Protein AF-A0A9E3W4L7-F1 (afdb_monomer)

Foldseek 3Di:
DDDDDDDDDDDDDDDDDDDDDPDPPPPPPPPPPDPPQDPVNVVVLVVLVVLLLVQVLCCVPVNNVSDPNVSNVVSVQVNCCSVVVVDPVVVVVVCVVCNVVSNVVVVVVVVVPDDDDPPDDDPVPD

Radius of gyration: 29.08 Å; Cα contacts (8 Å, |Δi|>4): 45; chains: 1; bounding box: 78×48×66 Å

Solvent-accessible surface area (backbone atoms only — not comparable to full-atom values): 8125 Å² total; per-residue (Å²): 140,89,79,89,83,80,90,85,86,79,86,84,84,78,90,73,95,69,96,72,82,88,76,80,77,76,79,72,76,80,71,81,79,68,84,76,76,47,74,65,56,53,51,51,51,48,51,25,50,52,48,34,51,52,40,56,41,39,32,72,76,68,31,62,86,71,38,66,56,72,60,42,51,48,27,45,53,51,37,30,40,74,78,41,75,56,32,60,68,58,44,50,56,53,44,68,76,42,46,64,67,51,45,52,52,50,50,52,49,52,60,71,70,50,74,82,59,90,95,57,85,66,85,85,78,116

pLDDT: mean 80.82, std 21.6, range [33.06, 98.75]

Structure (mmCIF, N/CA/C/O backbone):
data_AF-A0A9E3W4L7-F1
#
_entry.id   AF-A0A9E3W4L7-F1
#
loop_
_atom_site.group_PDB
_atom_site.id
_atom_site.type_symbol
_atom_site.label_atom_id
_atom_site.label_alt_id
_atom_site.label_comp_id
_atom_site.label_asym_id
_atom_site.label_entity_id
_atom_site.label_seq_id
_atom_site.pdbx_PDB_ins_code
_atom_site.Cartn_x
_atom_site.Cartn_y
_atom_site.Cartn_z
_atom_site.occupancy
_atom_site.B_iso_or_equiv
_atom_site.auth_seq_id
_atom_site.auth_comp_id
_atom_site.auth_asym_id
_atom_site.auth_atom_id
_atom_site.pdbx_PDB_model_num
ATOM 1 N N . MET A 1 1 ? -17.649 33.257 10.164 1.00 33.06 1 MET A N 1
ATOM 2 C CA . MET A 1 1 ? -16.713 33.561 11.262 1.00 33.06 1 MET A CA 1
ATOM 3 C C . MET A 1 1 ? -17.568 33.590 12.517 1.00 33.06 1 MET A C 1
ATOM 5 O O . MET A 1 1 ? -18.166 34.609 12.815 1.00 33.06 1 MET A O 1
ATOM 9 N N . GLU A 1 2 ? -17.776 32.418 13.118 1.00 36.31 2 GLU A N 1
ATOM 10 C CA . GLU A 1 2 ? -18.582 32.239 14.330 1.00 36.31 2 GLU A CA 1
ATOM 11 C C . GLU A 1 2 ? -17.635 32.167 15.520 1.00 36.31 2 GLU A C 1
ATOM 13 O O . GLU A 1 2 ? -16.805 31.263 15.565 1.00 36.31 2 GLU A O 1
ATOM 18 N N . ILE A 1 3 ? -17.735 33.125 16.445 1.00 38.28 3 ILE A N 1
ATOM 19 C CA . ILE A 1 3 ? -17.110 33.060 17.767 1.00 38.28 3 ILE A CA 1
ATOM 20 C C . ILE A 1 3 ? -18.025 33.783 18.771 1.00 38.28 3 ILE A C 1
ATOM 22 O O . ILE A 1 3 ? -18.204 34.992 18.679 1.00 38.28 3 ILE A O 1
ATOM 26 N N . ALA A 1 4 ? -18.497 33.002 19.745 1.00 37.22 4 ALA A N 1
ATOM 27 C CA . ALA A 1 4 ? -18.802 33.358 21.136 1.00 37.22 4 ALA A CA 1
ATOM 28 C C . ALA A 1 4 ? -20.031 34.217 21.502 1.00 37.22 4 ALA A C 1
ATOM 30 O O . ALA A 1 4 ? -20.397 35.178 20.837 1.00 37.22 4 ALA A O 1
ATOM 31 N N . GLY A 1 5 ? -20.570 33.896 22.686 1.00 33.72 5 GLY A N 1
ATOM 32 C CA . GLY A 1 5 ? -21.318 34.826 23.538 1.00 33.72 5 GLY A CA 1
ATOM 33 C C . GLY A 1 5 ? -22.650 34.257 24.023 1.00 33.72 5 GLY A C 1
ATOM 34 O O . GLY A 1 5 ? -23.689 34.575 23.470 1.00 33.72 5 GLY A O 1
ATOM 35 N N . GLU A 1 6 ? -22.640 33.242 24.886 1.00 38.75 6 GLU A N 1
ATOM 36 C CA . GLU A 1 6 ? -22.839 33.383 26.342 1.00 38.75 6 GLU A CA 1
ATOM 37 C C . GLU A 1 6 ? -24.286 33.649 26.799 1.00 38.75 6 GLU A C 1
ATOM 39 O O . GLU A 1 6 ? -24.877 34.698 26.574 1.00 38.75 6 GLU A O 1
ATOM 44 N N . ALA A 1 7 ? -24.799 32.645 27.519 1.00 47.00 7 ALA A N 1
ATOM 45 C CA . ALA A 1 7 ? -25.526 32.732 28.781 1.00 47.00 7 ALA A CA 1
ATOM 46 C C . ALA A 1 7 ? -26.378 33.984 29.052 1.00 47.00 7 ALA A C 1
ATOM 48 O O . ALA A 1 7 ? -25.851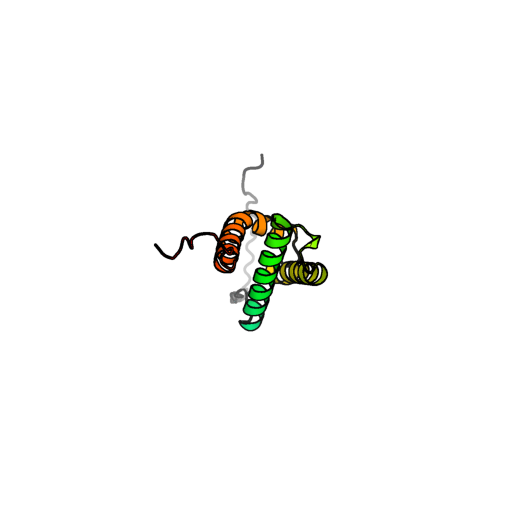 35.061 29.308 1.00 47.00 7 ALA A O 1
ATOM 49 N N . ARG A 1 8 ? -27.692 33.764 29.208 1.00 52.16 8 ARG A N 1
ATOM 50 C CA . ARG A 1 8 ? -28.509 34.236 30.348 1.00 52.16 8 ARG A CA 1
ATOM 51 C C . ARG A 1 8 ? -29.956 33.784 30.151 1.00 52.16 8 ARG A C 1
ATOM 53 O O . ARG A 1 8 ? -30.707 34.415 29.421 1.00 52.16 8 ARG A O 1
ATOM 60 N N . VAL A 1 9 ? -30.375 32.743 30.867 1.00 44.25 9 VAL A N 1
ATOM 61 C CA . VAL A 1 9 ? -31.778 32.653 31.291 1.00 44.25 9 VAL A CA 1
ATOM 62 C C . VAL A 1 9 ? -31.775 32.576 32.806 1.00 44.25 9 VAL A C 1
ATOM 64 O O . VAL A 1 9 ? -31.522 31.546 33.424 1.00 44.25 9 VAL A O 1
ATOM 67 N N . THR A 1 10 ? -31.940 33.755 33.387 1.00 45.16 10 THR A N 1
ATOM 68 C CA . THR A 1 10 ? -32.049 34.013 34.813 1.00 45.16 10 THR A CA 1
ATOM 69 C C . THR A 1 10 ? -33.418 33.599 35.342 1.00 45.16 10 THR A C 1
ATOM 71 O O . THR A 1 10 ? -34.436 34.019 34.808 1.00 45.16 10 THR A O 1
ATOM 74 N N . ALA A 1 11 ? -33.373 32.874 36.460 1.00 43.47 11 ALA A N 1
ATOM 75 C CA . ALA A 1 11 ? -34.254 32.971 37.625 1.00 43.47 11 ALA A CA 1
ATOM 76 C C . ALA A 1 11 ? -35.768 32.735 37.457 1.00 43.47 11 ALA A C 1
ATOM 78 O O . ALA A 1 11 ? -36.516 33.560 36.947 1.00 43.47 11 ALA A O 1
ATOM 79 N N . GLY A 1 12 ? -36.229 31.662 38.104 1.00 37.59 12 GLY A N 1
ATOM 80 C CA . GLY A 1 12 ? -37.629 31.464 38.467 1.00 37.59 12 GLY A CA 1
ATOM 81 C C . GLY A 1 12 ? -37.823 30.237 39.357 1.00 37.59 12 GLY A C 1
ATOM 82 O O . GLY A 1 12 ? -38.593 29.355 39.004 1.00 37.59 12 GLY A O 1
ATOM 83 N N . ILE A 1 13 ? -37.092 30.119 40.474 1.00 51.16 13 ILE A N 1
ATOM 84 C CA . ILE A 1 13 ? -37.258 28.981 41.398 1.00 51.16 13 ILE A CA 1
ATOM 85 C C . ILE A 1 13 ? -38.248 29.379 42.496 1.00 51.16 13 ILE A C 1
ATOM 87 O O . ILE A 1 13 ? -37.895 30.053 43.465 1.00 51.16 13 ILE A O 1
ATOM 91 N N . ALA A 1 14 ? -39.504 28.965 42.327 1.00 45.75 14 ALA A N 1
ATOM 92 C CA . ALA A 1 14 ? -40.511 28.988 43.378 1.00 45.75 14 ALA A CA 1
ATOM 93 C C . ALA A 1 14 ? -40.112 28.006 44.495 1.00 45.75 14 ALA A C 1
ATOM 95 O O . ALA A 1 14 ? -39.831 26.834 44.245 1.00 45.75 14 ALA A O 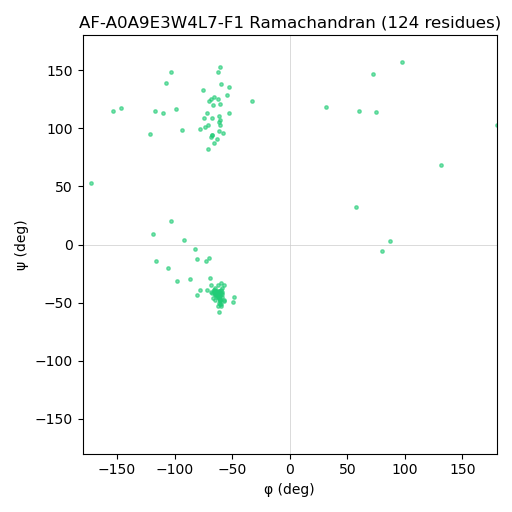1
ATOM 96 N N . ARG A 1 15 ? -40.071 28.495 45.739 1.00 52.41 15 ARG A N 1
ATOM 97 C CA . ARG A 1 15 ? -39.820 27.684 46.937 1.00 52.41 15 ARG A CA 1
ATOM 98 C C . ARG A 1 15 ? -41.037 26.804 47.225 1.00 52.41 15 ARG A C 1
ATOM 100 O O . ARG A 1 15 ? -42.015 27.284 47.787 1.00 52.41 15 ARG A O 1
ATOM 107 N N . LEU A 1 16 ? -40.948 25.519 46.894 1.00 48.38 16 LEU A N 1
ATOM 108 C CA . LEU A 1 16 ? -41.823 24.480 47.435 1.00 48.38 16 LEU A CA 1
ATOM 109 C C . LEU A 1 16 ? -40.994 23.586 48.358 1.00 48.38 16 LEU A C 1
ATOM 111 O O . LEU A 1 16 ? -40.064 22.908 47.931 1.00 48.38 16 LEU A O 1
ATOM 115 N N . ALA A 1 17 ? -41.320 23.644 49.649 1.00 52.19 17 ALA A N 1
ATOM 116 C CA . ALA A 1 17 ? -40.816 22.736 50.662 1.00 52.19 17 ALA A CA 1
ATOM 117 C C . ALA A 1 17 ? -41.389 21.337 50.391 1.00 52.19 17 ALA A C 1
ATOM 119 O O . ALA A 1 17 ? -42.580 21.099 50.573 1.00 52.19 17 ALA A O 1
ATOM 120 N N . GLY A 1 18 ? -40.540 20.425 49.932 1.00 41.47 18 GLY A N 1
ATOM 121 C CA . GLY A 1 18 ? -40.874 19.022 49.731 1.00 41.47 18 GLY A CA 1
ATOM 122 C C . GLY A 1 18 ? -39.601 18.203 49.851 1.00 41.47 18 GLY A C 1
ATOM 123 O O . GLY A 1 18 ? -38.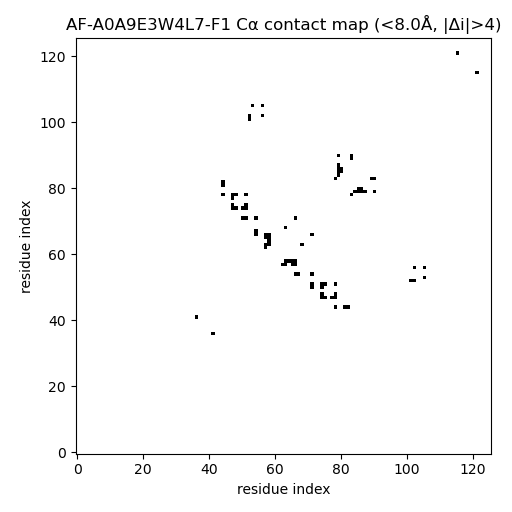671 18.385 49.071 1.00 41.47 18 GLY A O 1
ATOM 124 N N . ALA A 1 19 ? -39.533 17.351 50.870 1.00 54.50 19 ALA A N 1
ATOM 125 C CA . ALA A 1 19 ? -38.432 16.424 51.075 1.00 54.50 19 ALA A CA 1
ATOM 126 C C . ALA A 1 19 ? -38.345 15.464 49.878 1.00 54.50 19 ALA A C 1
ATOM 128 O O . ALA A 1 19 ? -39.221 14.620 49.700 1.00 54.50 19 ALA A O 1
ATOM 129 N N . VAL A 1 20 ? -37.300 15.596 49.058 1.00 53.09 20 VAL A N 1
ATOM 130 C CA . VAL A 1 20 ? -37.007 14.656 47.972 1.00 53.09 20 VAL A CA 1
ATOM 131 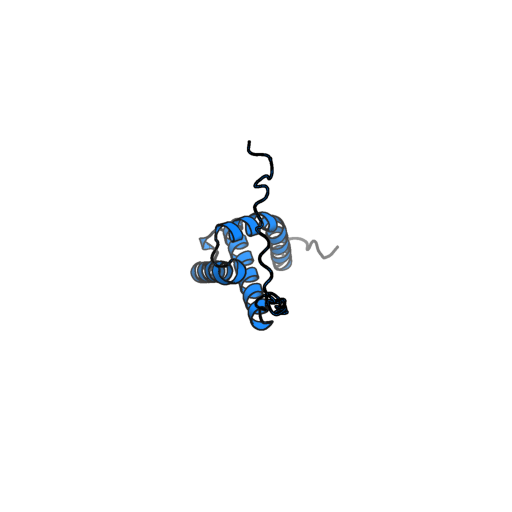C C . VAL A 1 20 ? -35.665 13.994 48.251 1.00 53.09 20 VAL A C 1
ATOM 133 O O . VAL A 1 20 ? -34.617 14.630 48.316 1.00 53.09 20 VAL A O 1
ATOM 136 N N . LEU A 1 21 ? -35.786 12.691 48.476 1.00 49.44 21 LEU A N 1
ATOM 137 C CA . LEU A 1 21 ? -34.776 11.657 48.636 1.00 49.44 21 LEU A CA 1
ATOM 138 C C . LEU A 1 21 ? -33.515 11.923 47.791 1.00 49.44 21 LEU A C 1
ATOM 140 O O . LEU A 1 21 ? -33.592 12.039 46.568 1.00 49.44 21 LEU A O 1
ATOM 144 N N . ALA A 1 22 ? -32.350 11.983 48.439 1.00 46.84 22 ALA A N 1
ATOM 145 C CA . ALA A 1 22 ? -31.059 12.039 47.763 1.00 46.84 22 ALA A CA 1
ATOM 146 C C . ALA A 1 22 ? -30.801 10.706 47.039 1.00 46.84 22 ALA A C 1
ATOM 148 O O . ALA A 1 22 ? -30.325 9.740 47.632 1.00 46.84 22 ALA A O 1
ATOM 149 N N . ILE A 1 23 ? -31.156 10.639 45.756 1.00 54.88 23 ILE A N 1
ATOM 150 C CA . ILE A 1 23 ? -30.769 9.537 44.877 1.00 54.88 23 ILE A CA 1
ATOM 151 C C . ILE A 1 23 ? -29.319 9.794 44.473 1.00 54.88 23 ILE A C 1
ATOM 153 O O . ILE A 1 23 ? -29.031 10.612 43.600 1.00 54.88 23 ILE A O 1
ATOM 157 N N . SER A 1 24 ? -28.397 9.108 45.142 1.00 48.94 24 SER A N 1
ATOM 158 C CA . SER A 1 24 ? -26.997 9.010 44.739 1.00 48.94 24 SER A CA 1
ATOM 159 C C . SER A 1 24 ? -26.927 8.253 43.413 1.00 48.94 24 SER A C 1
ATOM 161 O O . SER A 1 24 ? -26.808 7.029 43.392 1.00 48.94 24 SER A O 1
ATOM 163 N N . ILE A 1 25 ? -27.046 8.966 42.293 1.00 57.56 25 ILE A N 1
ATOM 164 C CA . ILE A 1 25 ? -26.745 8.413 40.973 1.00 57.56 25 ILE A CA 1
ATOM 165 C C . ILE A 1 25 ? -25.234 8.186 40.968 1.00 57.56 25 ILE A C 1
ATOM 167 O O . ILE A 1 25 ? -24.450 9.106 40.742 1.00 57.56 25 ILE A O 1
ATOM 171 N N . GLY A 1 26 ? -24.819 6.966 41.305 1.00 53.06 26 GLY A N 1
ATOM 172 C CA . GLY A 1 26 ? -23.460 6.521 41.065 1.00 53.06 26 GLY A CA 1
ATOM 173 C C . GLY A 1 26 ? -23.226 6.592 39.566 1.00 53.06 26 GLY A C 1
ATOM 174 O O . GLY A 1 26 ? -23.723 5.750 38.822 1.00 53.06 26 GLY A O 1
ATOM 175 N N . THR A 1 27 ? -22.514 7.622 39.116 1.00 59.28 27 THR A N 1
ATOM 176 C CA . THR A 1 27 ? -21.975 7.682 37.762 1.00 59.28 27 THR A CA 1
ATOM 177 C C . THR A 1 27 ? -20.986 6.532 37.643 1.00 59.28 27 THR A C 1
ATOM 179 O O . THR A 1 27 ? -19.815 6.661 37.995 1.00 59.28 27 THR A O 1
ATOM 182 N N . ALA A 1 28 ? -21.468 5.370 37.207 1.00 59.38 28 ALA A N 1
ATOM 183 C CA . ALA A 1 28 ? -20.600 4.325 36.716 1.00 59.38 28 ALA A CA 1
ATOM 184 C C . ALA A 1 28 ? -19.868 4.932 35.519 1.00 59.38 28 ALA A C 1
ATOM 186 O O . ALA A 1 28 ? -20.474 5.198 34.480 1.00 59.38 28 ALA A O 1
ATOM 187 N N . CYS A 1 29 ? -18.580 5.227 35.691 1.00 54.16 29 CYS A N 1
ATOM 188 C CA . CYS A 1 29 ? -17.690 5.492 34.576 1.00 54.16 29 CYS A CA 1
ATOM 189 C C . CYS A 1 29 ? -17.734 4.251 33.681 1.00 54.16 29 CYS A C 1
ATOM 191 O O . CYS A 1 29 ? -17.056 3.260 33.948 1.00 54.16 29 CYS A O 1
ATOM 193 N N . ALA A 1 30 ? -18.578 4.284 32.649 1.00 62.53 30 ALA A N 1
ATOM 194 C CA . ALA A 1 30 ? -18.487 3.364 31.5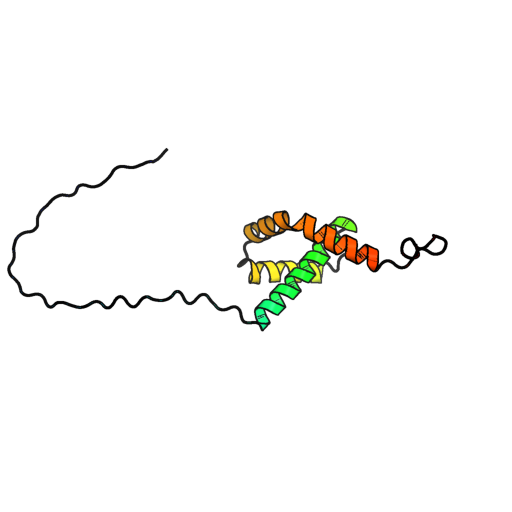35 1.00 62.53 30 ALA A CA 1
ATOM 195 C C . ALA A 1 30 ? -17.115 3.621 30.913 1.00 62.53 30 ALA A C 1
ATOM 197 O O . ALA A 1 30 ? -16.904 4.616 30.218 1.00 62.53 30 ALA A O 1
ATOM 198 N N . THR A 1 31 ? -16.149 2.784 31.277 1.00 65.25 31 THR A N 1
ATOM 199 C CA . THR A 1 31 ? -14.822 2.833 30.680 1.00 65.25 31 THR A CA 1
ATOM 200 C C . THR A 1 31 ? -15.041 2.413 29.232 1.00 65.25 31 THR A C 1
ATOM 202 O O . THR A 1 31 ? -15.612 1.344 29.022 1.00 65.25 31 THR A O 1
ATOM 205 N N . PRO A 1 32 ? -14.718 3.249 28.232 1.00 62.69 32 PRO A N 1
ATOM 206 C CA . PRO A 1 32 ? -14.889 2.852 26.847 1.00 62.69 32 PRO A CA 1
ATOM 207 C C . PRO A 1 32 ? -13.991 1.641 26.607 1.00 62.69 32 PRO A C 1
ATOM 209 O O . PRO A 1 32 ? -12.768 1.768 26.555 1.00 62.69 32 PRO A O 1
ATOM 212 N N . GLU A 1 33 ? -14.605 0.466 26.511 1.00 56.28 33 GLU A N 1
ATOM 213 C CA . GLU A 1 33 ? -13.934 -0.770 26.145 1.00 56.28 33 GLU A CA 1
ATOM 214 C C . GLU A 1 33 ? -13.539 -0.616 24.678 1.00 56.28 33 GLU A C 1
ATOM 216 O O . GLU A 1 33 ? -14.339 -0.784 23.756 1.00 56.28 33 GLU A O 1
ATOM 221 N N . ARG A 1 34 ? -12.316 -0.125 24.454 1.00 60.09 34 ARG A N 1
ATOM 222 C CA . ARG A 1 34 ? -11.733 -0.090 23.119 1.00 60.09 34 ARG A CA 1
ATOM 223 C C . ARG A 1 34 ? -11.633 -1.553 22.688 1.00 60.09 34 ARG A C 1
ATOM 225 O O . ARG A 1 34 ? -11.021 -2.313 23.432 1.00 60.09 34 ARG A O 1
ATOM 232 N N . PRO A 1 35 ? -12.189 -1.945 21.529 1.00 64.62 35 PRO A N 1
ATOM 233 C CA . PRO A 1 35 ? -12.042 -3.307 21.040 1.00 64.62 35 PRO A CA 1
ATOM 234 C C . PRO A 1 35 ? -10.552 -3.652 21.018 1.00 64.62 35 PRO A C 1
ATOM 236 O O . PRO A 1 35 ? -9.779 -3.010 20.299 1.00 64.62 35 PRO A O 1
ATOM 239 N N . GLU A 1 36 ? -10.132 -4.590 21.865 1.00 73.44 36 GLU A N 1
ATOM 240 C CA . GLU A 1 36 ? -8.761 -5.076 21.846 1.00 73.44 36 GLU A CA 1
ATOM 241 C C . GLU A 1 36 ? -8.619 -5.975 20.625 1.00 73.44 36 GLU A C 1
ATOM 243 O O . GLU A 1 36 ? -9.187 -7.064 20.550 1.00 73.44 36 GLU A O 1
ATOM 248 N N . VAL A 1 37 ? -7.883 -5.480 19.631 1.00 81.12 37 VAL A N 1
ATOM 249 C CA . VAL A 1 37 ? -7.476 -6.288 18.487 1.00 81.12 37 VAL A CA 1
ATOM 250 C C . VAL A 1 37 ? -6.640 -7.445 19.019 1.00 81.12 37 VAL A C 1
ATOM 252 O O . VAL A 1 37 ? -5.607 -7.229 19.657 1.00 81.12 37 VAL A O 1
ATOM 255 N N . SER A 1 38 ? -7.083 -8.674 18.762 1.00 92.12 38 SER A N 1
ATOM 256 C CA . SER A 1 38 ? -6.336 -9.855 19.196 1.00 92.12 38 SER A CA 1
ATOM 257 C C . SER A 1 38 ? -4.943 -9.883 18.555 1.00 92.12 38 SER A C 1
ATOM 259 O O . SER A 1 38 ? -4.739 -9.386 17.445 1.00 92.12 38 SER A O 1
ATOM 261 N N . ALA A 1 39 ? -3.968 -10.513 19.216 1.00 92.94 39 ALA A N 1
ATOM 262 C CA . ALA A 1 39 ? -2.622 -10.655 18.654 1.00 92.94 39 ALA A CA 1
ATOM 263 C C . ALA A 1 39 ? -2.626 -11.357 17.280 1.00 92.94 39 ALA A C 1
ATOM 265 O O . ALA A 1 39 ? -1.842 -11.001 16.400 1.00 92.94 39 ALA A O 1
ATOM 266 N N . ALA A 1 40 ? -3.537 -12.317 17.082 1.00 93.50 40 ALA A N 1
ATOM 267 C CA . ALA A 1 40 ? -3.728 -12.997 15.805 1.00 93.50 40 ALA A CA 1
ATOM 268 C C . ALA A 1 40 ? -4.222 -12.031 14.717 1.00 93.50 40 ALA A C 1
ATOM 270 O O . ALA A 1 40 ? -3.635 -11.955 13.641 1.00 93.50 40 ALA A O 1
ATOM 271 N N . GLU A 1 41 ? -5.238 -11.224 15.019 1.00 94.50 41 GLU A N 1
ATOM 272 C CA . GLU A 1 41 ? -5.748 -10.218 14.088 1.00 94.50 41 GLU A CA 1
ATOM 273 C C . GLU A 1 41 ? -4.695 -9.155 13.745 1.00 94.50 41 GLU A C 1
ATOM 275 O O . GLU A 1 41 ? -4.549 -8.781 12.581 1.00 94.50 41 GLU A O 1
ATOM 280 N N . ALA A 1 42 ? -3.914 -8.701 14.728 1.00 95.31 42 ALA A N 1
ATOM 281 C CA . ALA A 1 42 ? -2.825 -7.760 14.488 1.00 95.31 42 ALA A CA 1
ATOM 282 C C . ALA A 1 42 ? -1.760 -8.346 13.543 1.00 95.31 42 ALA A C 1
ATOM 284 O O . ALA A 1 42 ? -1.282 -7.649 12.645 1.00 95.31 42 ALA A O 1
ATOM 285 N N . ALA A 1 43 ? -1.415 -9.628 13.710 1.00 97.19 43 ALA A N 1
ATOM 286 C CA . ALA A 1 43 ? -0.478 -10.326 12.833 1.00 97.19 43 ALA A CA 1
ATOM 287 C C . ALA A 1 43 ? -1.018 -10.460 11.400 1.00 97.19 43 ALA A C 1
ATOM 289 O O . ALA A 1 43 ? -0.285 -10.236 10.436 1.00 97.19 43 ALA A O 1
ATOM 290 N N . GLU A 1 44 ? -2.307 -10.757 11.244 1.00 97.44 44 GLU A N 1
ATOM 291 C CA . GLU A 1 44 ? -2.952 -10.816 9.931 1.00 97.44 44 GLU A CA 1
ATOM 292 C C . GLU A 1 44 ? -2.984 -9.444 9.243 1.00 97.44 44 GLU A C 1
ATOM 294 O O . GLU A 1 44 ? -2.670 -9.341 8.056 1.00 97.44 44 GLU A O 1
ATOM 299 N N . ILE A 1 45 ? -3.295 -8.370 9.977 1.00 98.06 45 ILE A N 1
ATOM 300 C CA . ILE A 1 45 ? -3.243 -6.999 9.445 1.00 98.06 45 ILE A CA 1
ATOM 301 C C . ILE A 1 45 ? -1.815 -6.639 9.016 1.00 98.06 45 ILE A C 1
ATOM 303 O O . ILE A 1 45 ? -1.633 -6.030 7.961 1.00 98.06 45 ILE A O 1
ATOM 307 N N . ALA A 1 46 ? -0.799 -7.037 9.786 1.00 98.19 46 ALA A N 1
ATOM 308 C CA . ALA A 1 46 ? 0.599 -6.810 9.426 1.00 98.19 46 ALA A CA 1
ATOM 309 C C . ALA A 1 46 ? 0.995 -7.555 8.138 1.00 98.19 46 ALA A C 1
ATOM 311 O O . ALA A 1 46 ? 1.675 -6.985 7.284 1.00 98.19 46 ALA A O 1
ATOM 312 N N . ALA A 1 47 ? 0.524 -8.792 7.953 1.00 98.38 47 ALA A N 1
ATOM 313 C CA . ALA A 1 47 ? 0.743 -9.548 6.721 1.00 98.38 47 ALA A CA 1
ATOM 314 C C . ALA A 1 47 ? 0.056 -8.891 5.508 1.00 98.38 47 ALA A C 1
ATOM 316 O O . ALA A 1 47 ? 0.658 -8.772 4.438 1.00 98.38 47 ALA A O 1
ATOM 317 N N . LEU A 1 48 ? -1.177 -8.399 5.679 1.00 98.69 48 LEU A N 1
ATOM 318 C CA . LEU A 1 48 ? -1.897 -7.641 4.649 1.00 98.69 48 LEU A CA 1
ATOM 319 C C . LEU A 1 48 ? -1.174 -6.335 4.286 1.00 98.69 48 LEU A C 1
ATOM 321 O O . LEU A 1 48 ? -1.086 -5.986 3.109 1.00 98.69 48 LEU A O 1
ATOM 325 N N . GLU A 1 49 ? -0.628 -5.627 5.276 1.00 98.62 49 GLU A N 1
ATOM 326 C CA . GLU A 1 49 ? 0.173 -4.419 5.063 1.00 98.62 49 GLU A CA 1
ATOM 327 C C . GLU A 1 49 ? 1.459 -4.722 4.289 1.00 98.62 49 GLU A C 1
ATOM 329 O O . GLU A 1 49 ? 1.788 -4.006 3.344 1.00 98.62 49 GLU A O 1
ATOM 334 N N . GLN A 1 50 ? 2.157 -5.806 4.629 1.00 98.38 50 GLN A N 1
ATOM 335 C CA . GLN A 1 50 ? 3.351 -6.229 3.903 1.00 98.38 50 GLN A CA 1
ATOM 336 C C . GLN A 1 50 ? 3.036 -6.559 2.436 1.00 98.38 50 GLN A C 1
ATOM 338 O O . GLN A 1 50 ? 3.739 -6.093 1.536 1.00 98.38 50 GLN A O 1
ATOM 343 N N . ALA A 1 51 ? 1.961 -7.314 2.187 1.00 98.31 51 ALA A N 1
ATOM 344 C CA . ALA A 1 51 ? 1.517 -7.648 0.837 1.00 98.31 51 ALA A CA 1
ATOM 345 C C . ALA A 1 51 ? 1.121 -6.397 0.037 1.00 98.31 51 ALA A C 1
ATOM 347 O O . ALA A 1 51 ? 1.510 -6.257 -1.122 1.00 98.31 51 ALA A O 1
ATOM 348 N N . PHE A 1 52 ? 0.405 -5.458 0.663 1.00 98.62 52 PHE A N 1
ATOM 349 C CA . PHE A 1 52 ? 0.066 -4.174 0.056 1.00 98.62 52 PHE A CA 1
ATOM 350 C C . PHE A 1 52 ? 1.318 -3.406 -0.385 1.00 98.62 52 PHE A C 1
ATOM 352 O O . PHE A 1 52 ? 1.376 -2.951 -1.527 1.00 98.62 52 PHE A O 1
ATOM 359 N N . TRP A 1 53 ? 2.333 -3.299 0.479 1.00 98.75 53 TRP A N 1
ATOM 360 C CA . TRP A 1 53 ? 3.551 -2.558 0.147 1.00 98.75 53 TRP A CA 1
ATOM 361 C C . TRP A 1 53 ? 4.349 -3.201 -0.982 1.00 98.75 53 TRP A C 1
ATOM 363 O O . TRP A 1 53 ? 4.835 -2.487 -1.858 1.00 98.75 53 TRP A O 1
ATOM 373 N N . TYR A 1 54 ? 4.437 -4.533 -1.011 1.00 97.81 54 TYR A N 1
ATOM 374 C CA . TYR A 1 54 ? 5.053 -5.241 -2.132 1.00 97.81 54 TYR A CA 1
ATOM 375 C C . TYR A 1 54 ? 4.313 -4.964 -3.448 1.00 97.81 54 TYR A C 1
ATOM 377 O O . TYR A 1 54 ? 4.938 -4.610 -4.447 1.00 97.81 54 TYR A O 1
ATOM 385 N N . CYS A 1 55 ? 2.982 -5.062 -3.438 1.00 98.19 55 CYS A N 1
ATOM 386 C CA . CYS A 1 55 ? 2.152 -4.800 -4.610 1.00 98.19 55 CYS A CA 1
ATOM 387 C C . CYS A 1 55 ? 2.266 -3.353 -5.108 1.00 98.19 55 CYS A C 1
ATOM 389 O O . CYS A 1 55 ? 2.419 -3.138 -6.308 1.00 98.19 55 CYS A O 1
ATOM 391 N N . ASP A 1 56 ? 2.218 -2.362 -4.212 1.00 98.44 56 ASP A N 1
ATOM 392 C CA . ASP A 1 56 ? 2.364 -0.945 -4.572 1.00 98.44 56 ASP A CA 1
ATOM 393 C C . ASP A 1 56 ? 3.760 -0.639 -5.128 1.00 98.44 56 ASP A C 1
ATOM 395 O O . ASP A 1 56 ? 3.887 0.093 -6.114 1.00 98.44 56 ASP A O 1
ATOM 399 N N . TYR A 1 57 ? 4.804 -1.224 -4.532 1.00 98.31 57 TYR A N 1
ATOM 400 C CA . TYR A 1 57 ? 6.172 -1.099 -5.023 1.00 98.31 57 TYR A CA 1
ATOM 401 C C . TYR A 1 57 ? 6.308 -1.679 -6.429 1.00 98.31 57 TYR A C 1
ATOM 403 O O . TYR A 1 57 ? 6.625 -0.930 -7.348 1.00 98.31 57 TYR A O 1
ATOM 411 N N . ALA A 1 58 ? 5.979 -2.960 -6.619 1.00 97.25 58 ALA A N 1
ATOM 412 C CA . ALA A 1 58 ? 6.099 -3.634 -7.910 1.00 97.25 58 ALA A CA 1
ATOM 413 C C . ALA A 1 58 ? 5.247 -2.956 -8.998 1.00 97.25 58 ALA A C 1
ATOM 415 O O . ALA A 1 58 ? 5.729 -2.710 -10.101 1.00 97.25 58 ALA A O 1
ATOM 416 N N . ALA A 1 59 ? 4.012 -2.546 -8.685 1.00 97.62 59 ALA A N 1
ATOM 417 C CA . ALA A 1 59 ? 3.179 -1.811 -9.636 1.00 97.62 59 ALA A CA 1
ATOM 418 C C . ALA A 1 59 ? 3.793 -0.456 -10.037 1.00 97.62 59 ALA A C 1
ATOM 420 O O . ALA A 1 59 ? 3.644 -0.037 -11.185 1.00 97.62 59 ALA A O 1
ATOM 421 N N . THR A 1 60 ? 4.478 0.223 -9.110 1.00 97.56 60 THR A N 1
ATOM 422 C CA . THR A 1 60 ? 5.116 1.526 -9.352 1.00 97.56 60 THR A CA 1
ATOM 423 C C . THR A 1 60 ? 6.441 1.394 -10.113 1.00 97.56 60 THR A C 1
ATOM 425 O O . THR A 1 60 ? 6.735 2.242 -10.952 1.00 97.56 60 THR A O 1
ATOM 428 N N . THR A 1 61 ? 7.255 0.377 -9.823 1.00 96.75 61 THR A N 1
ATOM 429 C CA . THR A 1 61 ? 8.630 0.256 -10.344 1.00 96.75 61 THR A CA 1
ATOM 430 C C . THR A 1 61 ? 8.749 -0.661 -11.556 1.00 96.75 61 THR A C 1
ATOM 432 O O . THR A 1 61 ? 9.597 -0.428 -12.415 1.00 96.75 61 THR A O 1
ATOM 435 N N . GLU A 1 62 ? 7.905 -1.686 -11.637 1.00 95.00 62 GLU A N 1
ATOM 436 C CA . GLU A 1 62 ? 7.940 -2.732 -12.667 1.00 95.00 62 GLU A CA 1
ATOM 437 C C . GLU A 1 62 ? 6.673 -2.719 -13.543 1.00 95.00 62 GLU A C 1
ATOM 439 O O . GLU A 1 62 ? 6.657 -3.283 -14.637 1.00 95.00 62 GLU A O 1
ATOM 444 N N . GLY A 1 63 ? 5.629 -2.012 -13.100 1.00 95.25 63 GLY A N 1
ATOM 445 C CA . GLY A 1 63 ? 4.354 -1.862 -13.793 1.00 95.25 63 GLY A CA 1
ATOM 446 C C . GLY A 1 63 ? 3.283 -2.827 -13.284 1.00 95.25 63 GLY A C 1
ATOM 447 O O . GLY A 1 63 ? 3.561 -3.886 -12.730 1.00 95.25 63 GLY A O 1
ATOM 448 N N . VAL A 1 64 ? 2.010 -2.476 -13.488 1.00 91.00 64 VAL A N 1
ATOM 449 C CA . VAL A 1 64 ? 0.872 -3.236 -12.928 1.00 91.00 64 VAL A CA 1
ATOM 450 C C . VAL A 1 64 ? 0.827 -4.700 -13.387 1.00 91.00 64 VAL A C 1
ATOM 452 O O . VAL A 1 64 ? 0.452 -5.577 -12.610 1.00 91.00 64 VAL A O 1
ATOM 455 N N . LEU A 1 65 ? 1.266 -4.980 -14.619 1.00 92.81 65 LEU A N 1
ATOM 456 C CA . LEU A 1 65 ? 1.296 -6.333 -15.187 1.00 92.81 65 LEU A CA 1
ATOM 457 C C . LEU A 1 65 ? 2.390 -7.226 -14.577 1.00 92.81 65 LEU A C 1
ATOM 459 O O . LEU A 1 65 ? 2.341 -8.437 -14.758 1.00 92.81 65 LEU A O 1
ATOM 463 N N . ALA A 1 66 ? 3.348 -6.651 -13.844 1.00 89.69 66 ALA A N 1
ATOM 464 C CA . ALA A 1 66 ? 4.365 -7.395 -13.101 1.00 89.69 66 ALA A CA 1
ATOM 465 C C . ALA A 1 66 ? 3.857 -7.898 -11.735 1.00 89.69 66 ALA A C 1
ATOM 467 O O . ALA A 1 66 ? 4.572 -8.600 -11.025 1.00 89.69 66 ALA A O 1
ATOM 468 N N . THR A 1 67 ? 2.623 -7.552 -11.349 1.00 93.00 67 THR A N 1
ATOM 469 C CA . THR A 1 67 ? 2.045 -7.930 -10.053 1.00 93.00 67 THR A CA 1
ATOM 470 C C . THR A 1 67 ? 1.049 -9.087 -10.182 1.00 93.00 67 THR A C 1
ATOM 472 O O . THR A 1 67 ? 0.337 -9.179 -11.186 1.00 93.00 67 THR A O 1
ATOM 475 N N . PRO A 1 68 ? 0.908 -9.956 -9.161 1.00 94.00 68 PRO A N 1
ATOM 476 C CA . PRO A 1 68 ? -0.193 -10.912 -9.098 1.00 94.00 68 PRO A CA 1
ATOM 477 C C . PRO A 1 68 ? -1.505 -10.164 -8.803 1.00 94.00 68 PRO A C 1
ATOM 479 O O . PRO A 1 68 ? -1.951 -10.092 -7.657 1.00 94.00 68 PRO A O 1
ATOM 482 N N . MET A 1 69 ? -2.121 -9.590 -9.843 1.00 94.56 69 MET A N 1
ATOM 483 C CA . MET A 1 69 ? -3.214 -8.611 -9.733 1.00 94.56 69 MET A CA 1
ATOM 484 C C . MET A 1 69 ? -4.336 -9.043 -8.777 1.00 94.56 69 MET A C 1
ATOM 486 O O . MET A 1 69 ? -4.753 -8.253 -7.934 1.00 94.56 69 MET A O 1
ATOM 490 N N . ALA A 1 70 ? -4.794 -10.298 -8.854 1.00 96.38 70 ALA A N 1
ATOM 491 C CA . ALA A 1 70 ? -5.858 -10.813 -7.987 1.00 96.38 70 ALA A CA 1
ATOM 492 C C . ALA A 1 70 ? -5.459 -10.828 -6.499 1.00 96.38 70 ALA A C 1
ATOM 494 O O . ALA A 1 70 ? -6.243 -10.423 -5.640 1.00 96.38 70 ALA A O 1
ATOM 495 N N . ALA A 1 71 ? -4.225 -11.235 -6.192 1.00 96.31 71 ALA A N 1
ATOM 496 C CA . ALA A 1 71 ? -3.711 -11.239 -4.825 1.00 96.31 71 ALA A CA 1
ATOM 497 C C . ALA A 1 71 ? -3.514 -9.808 -4.298 1.00 96.31 71 ALA A C 1
ATOM 499 O O . ALA A 1 71 ? -3.893 -9.509 -3.167 1.00 96.31 71 ALA A O 1
ATOM 500 N N . CYS A 1 72 ? -3.001 -8.901 -5.133 1.00 97.88 72 CYS A N 1
ATOM 501 C CA . CYS A 1 72 ? -2.832 -7.491 -4.779 1.00 97.88 72 CYS A CA 1
ATOM 502 C C . CYS A 1 72 ? -4.168 -6.776 -4.541 1.00 97.88 72 CYS A C 1
ATOM 504 O O . CYS A 1 72 ? -4.303 -6.002 -3.589 1.00 97.88 72 CYS A O 1
ATOM 506 N N . GLN A 1 73 ? -5.176 -7.074 -5.362 1.00 97.75 73 GLN A N 1
ATOM 507 C CA . GLN A 1 73 ? -6.543 -6.595 -5.179 1.00 97.75 73 GLN A CA 1
ATOM 508 C C . GLN A 1 73 ? -7.122 -7.089 -3.846 1.00 97.75 73 GLN A C 1
ATOM 510 O O . GLN A 1 73 ? -7.667 -6.289 -3.085 1.00 97.75 73 GLN A O 1
ATOM 515 N N . HIS A 1 74 ? -6.976 -8.385 -3.549 1.00 98.25 74 HIS A N 1
ATOM 516 C CA . HIS A 1 74 ? -7.433 -8.984 -2.296 1.00 98.25 74 HIS A CA 1
ATOM 517 C C . HIS A 1 74 ? -6.758 -8.332 -1.083 1.00 98.25 74 HIS A C 1
ATOM 519 O O . HIS A 1 74 ? -7.447 -7.820 -0.205 1.00 98.25 74 HIS A O 1
ATOM 525 N N . ALA A 1 75 ? -5.423 -8.258 -1.066 1.00 98.31 75 ALA A N 1
ATOM 526 C CA . ALA A 1 75 ? -4.673 -7.656 0.035 1.00 98.31 75 ALA A CA 1
ATOM 527 C C . ALA A 1 75 ? -5.059 -6.187 0.267 1.00 98.31 75 ALA A C 1
ATOM 529 O O . ALA A 1 75 ? -5.272 -5.772 1.403 1.00 98.31 75 ALA A O 1
ATOM 530 N N . THR A 1 76 ? -5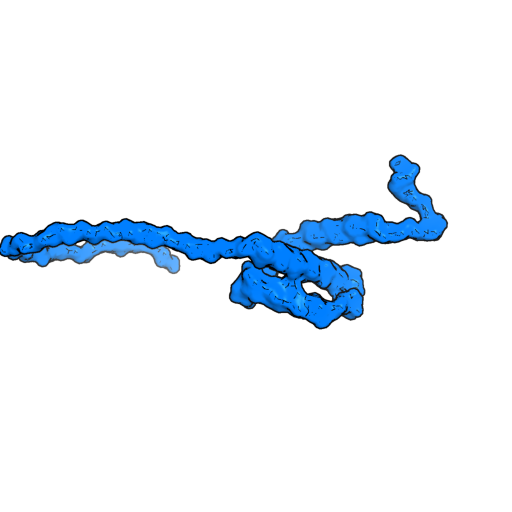.221 -5.411 -0.809 1.00 98.44 76 THR A N 1
ATOM 531 C CA . THR A 1 76 ? -5.648 -4.005 -0.729 1.00 98.44 76 THR A CA 1
ATOM 532 C C . THR A 1 76 ? -7.051 -3.879 -0.136 1.00 98.44 76 THR A C 1
ATOM 534 O O . THR A 1 76 ? -7.283 -3.033 0.729 1.00 98.44 76 THR A O 1
ATOM 537 N N . ASN A 1 77 ? -7.994 -4.711 -0.584 1.00 98.62 77 ASN A N 1
ATOM 538 C CA . ASN A 1 77 ? -9.374 -4.680 -0.108 1.00 98.62 77 ASN A CA 1
ATOM 539 C C . ASN A 1 77 ? -9.482 -5.088 1.367 1.00 98.62 77 ASN A C 1
ATOM 541 O O . ASN A 1 77 ? -10.123 -4.373 2.138 1.00 98.62 77 ASN A O 1
ATOM 545 N N . GLU A 1 78 ? -8.815 -6.170 1.764 1.00 98.56 78 GLU A N 1
ATOM 546 C CA . GLU A 1 78 ? -8.817 -6.656 3.146 1.00 98.56 78 GLU A CA 1
ATOM 547 C C . GLU A 1 78 ? -8.096 -5.692 4.093 1.00 98.56 78 GLU A C 1
ATOM 549 O O . GLU A 1 78 ? -8.610 -5.368 5.165 1.00 98.56 78 GLU A O 1
ATOM 554 N N . LEU A 1 79 ? -6.952 -5.133 3.681 1.00 98.69 79 LEU A N 1
ATOM 555 C CA . LEU A 1 79 ? -6.252 -4.122 4.473 1.00 98.69 79 LEU A CA 1
ATOM 556 C C . LEU A 1 79 ? -7.126 -2.881 4.682 1.00 98.69 79 LEU A C 1
ATOM 558 O O . LEU A 1 79 ? -7.229 -2.371 5.799 1.00 98.69 79 LEU A O 1
ATOM 562 N N . LYS A 1 80 ? -7.793 -2.410 3.619 1.00 98.69 80 LYS A N 1
ATOM 563 C CA . LYS A 1 80 ? -8.745 -1.295 3.692 1.00 98.69 80 LYS A CA 1
ATOM 564 C C . LYS A 1 80 ? -9.861 -1.586 4.692 1.00 98.69 80 LYS A C 1
ATOM 566 O O . LYS A 1 80 ? -10.170 -0.728 5.517 1.00 98.69 80 LYS A O 1
ATOM 571 N N . ALA A 1 81 ? -10.468 -2.769 4.616 1.00 98.56 81 ALA A N 1
ATOM 572 C CA . ALA A 1 81 ? -11.562 -3.161 5.495 1.00 98.56 81 ALA A CA 1
ATOM 573 C C . ALA A 1 81 ? -11.113 -3.208 6.962 1.00 98.56 81 ALA A C 1
ATOM 575 O O . ALA A 1 81 ? -11.699 -2.525 7.800 1.00 98.56 81 ALA A O 1
ATOM 576 N N . ARG A 1 82 ? -10.033 -3.937 7.255 1.00 97.38 82 ARG A N 1
ATOM 577 C CA . ARG A 1 82 ? -9.621 -4.256 8.628 1.00 97.38 82 ARG A CA 1
ATOM 578 C C . ARG A 1 82 ? -8.872 -3.126 9.326 1.00 97.38 82 ARG A C 1
ATOM 580 O O . ARG A 1 82 ? -9.155 -2.823 10.477 1.00 97.38 82 ARG A O 1
ATOM 587 N N . LYS A 1 83 ? -7.941 -2.461 8.636 1.00 97.56 83 LYS A N 1
ATOM 588 C CA . LYS A 1 83 ? -7.103 -1.412 9.245 1.00 97.56 83 LYS A CA 1
ATOM 589 C C . LYS A 1 83 ? -7.747 -0.028 9.207 1.00 97.56 83 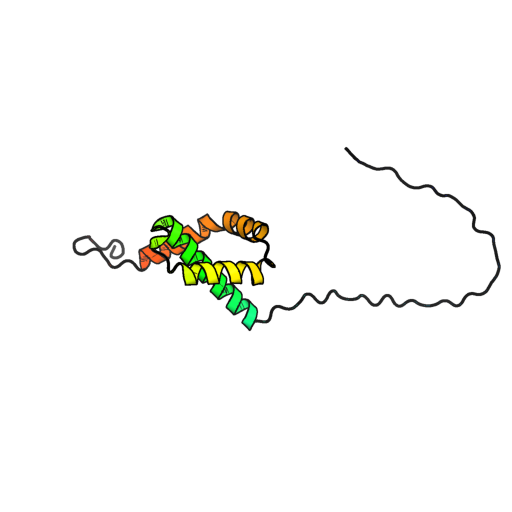LYS A C 1
ATOM 591 O O . LYS A 1 83 ? -7.479 0.801 10.072 1.00 97.56 83 LYS A O 1
ATOM 596 N N . PHE A 1 84 ? -8.579 0.237 8.200 1.00 97.94 84 PHE A N 1
ATOM 597 C CA . PHE A 1 84 ? -9.135 1.571 7.947 1.00 97.94 84 PHE A CA 1
ATOM 598 C C . PHE A 1 84 ? -10.662 1.624 8.037 1.00 97.94 84 PHE A C 1
ATOM 600 O O . PHE A 1 84 ? -11.255 2.634 7.651 1.00 97.94 84 PHE A O 1
ATOM 607 N N . GLY A 1 85 ? -11.315 0.552 8.500 1.00 97.12 85 GLY A N 1
ATOM 608 C CA . GLY A 1 85 ? -12.776 0.478 8.583 1.00 97.12 85 GLY A CA 1
ATOM 609 C C . GLY A 1 85 ? -13.454 0.687 7.225 1.00 97.12 85 GLY A C 1
ATOM 610 O O . GLY A 1 85 ? -14.493 1.332 7.139 1.00 97.12 85 GLY A O 1
ATOM 611 N N . GLY A 1 86 ? -12.810 0.256 6.136 1.00 98.06 86 GLY A N 1
ATOM 612 C CA . GLY A 1 86 ? -13.289 0.451 4.766 1.00 98.06 86 GLY A CA 1
ATOM 613 C C . GLY A 1 86 ? -13.009 1.837 4.167 1.00 98.06 86 GLY A C 1
ATOM 614 O O . GLY A 1 86 ? -13.252 2.048 2.976 1.00 98.06 86 GLY A O 1
ATOM 615 N N . SER A 1 87 ? -12.465 2.784 4.938 1.00 98.44 87 SER A N 1
ATOM 616 C CA . SER A 1 87 ? -12.236 4.158 4.485 1.00 98.44 87 SER A CA 1
ATOM 617 C C . SER A 1 87 ? -11.066 4.252 3.507 1.00 98.44 87 SER A C 1
ATOM 619 O O . SER A 1 87 ? -9.899 4.325 3.897 1.00 98.44 87 SER A O 1
ATOM 621 N N . PHE A 1 88 ? -11.385 4.337 2.213 1.00 97.94 88 PHE A N 1
ATOM 622 C CA . PHE A 1 88 ? -10.377 4.563 1.176 1.00 97.94 88 PHE A CA 1
ATOM 623 C C . PHE A 1 88 ? -9.612 5.872 1.404 1.00 97.94 88 PHE A C 1
ATOM 625 O O . PHE A 1 88 ? -8.393 5.892 1.304 1.00 97.94 88 PHE A O 1
ATOM 632 N N . ARG A 1 89 ? -10.299 6.948 1.815 1.00 98.56 89 ARG A N 1
ATOM 633 C CA . ARG A 1 89 ? -9.659 8.240 2.111 1.00 98.56 89 ARG A CA 1
ATOM 634 C C . ARG A 1 89 ? -8.606 8.119 3.216 1.00 98.56 89 ARG A C 1
ATOM 636 O O . ARG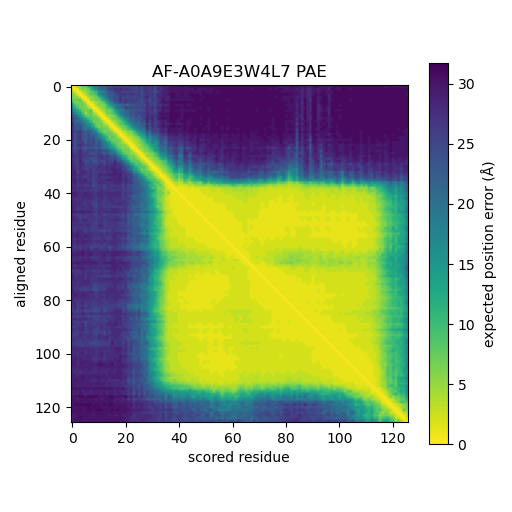 A 1 89 ? -7.520 8.674 3.073 1.00 98.56 89 ARG A O 1
ATOM 643 N N . ALA A 1 90 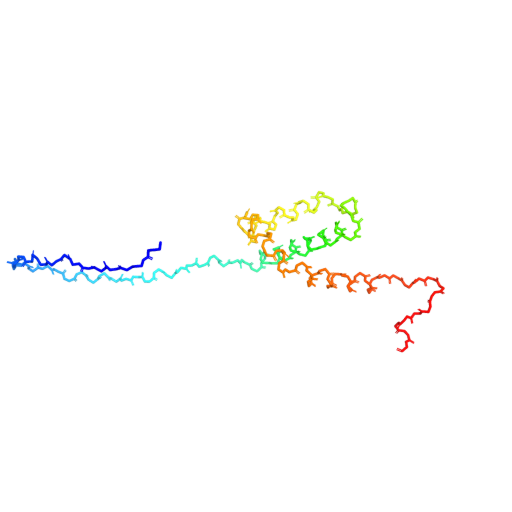? -8.920 7.406 4.301 1.00 98.62 90 ALA A N 1
ATOM 644 C CA . ALA A 1 90 ? -7.969 7.192 5.391 1.00 98.62 90 ALA A CA 1
ATOM 645 C C . ALA A 1 90 ? -6.771 6.353 4.926 1.00 98.62 90 ALA A C 1
ATOM 647 O O . ALA A 1 90 ? -5.629 6.712 5.205 1.00 98.62 90 ALA A O 1
ATOM 648 N N . MET A 1 91 ? -7.030 5.294 4.155 1.00 98.69 91 MET A N 1
ATOM 649 C CA . MET A 1 91 ? -5.984 4.455 3.576 1.00 98.69 91 MET A CA 1
ATOM 650 C C . MET A 1 91 ? -5.065 5.246 2.636 1.00 98.69 91 MET A C 1
ATOM 652 O O . MET A 1 91 ? -3.850 5.163 2.765 1.00 98.69 91 MET A O 1
ATOM 656 N N . THR A 1 92 ? -5.605 6.057 1.725 1.00 98.38 92 THR A N 1
ATOM 657 C CA . THR A 1 92 ? -4.791 6.859 0.800 1.00 98.38 92 THR A CA 1
ATOM 658 C C . THR A 1 92 ? -3.974 7.918 1.536 1.00 98.38 92 THR A C 1
ATOM 660 O O . THR A 1 92 ? -2.805 8.106 1.213 1.00 98.38 92 THR A O 1
ATOM 663 N N . ALA A 1 93 ? -4.543 8.588 2.544 1.00 98.69 93 ALA A N 1
ATOM 664 C CA . ALA A 1 93 ? -3.804 9.564 3.346 1.00 98.69 93 ALA A CA 1
ATOM 665 C C . ALA A 1 93 ? -2.623 8.914 4.085 1.00 98.69 93 ALA A C 1
ATOM 667 O O . ALA A 1 93 ? -1.513 9.441 4.067 1.00 98.69 93 ALA A O 1
ATOM 668 N N . TRP A 1 94 ? -2.853 7.742 4.681 1.00 98.62 94 TRP A N 1
ATOM 669 C CA . TRP A 1 94 ? -1.810 6.935 5.310 1.00 98.62 94 TRP A CA 1
ATOM 670 C C . TRP A 1 94 ? -0.737 6.483 4.309 1.00 98.62 94 TRP A C 1
ATOM 672 O O . TRP A 1 94 ? 0.457 6.606 4.586 1.00 98.62 94 TRP A O 1
ATOM 682 N N . TRP A 1 95 ? -1.152 6.003 3.135 1.00 98.62 95 TRP A N 1
ATOM 683 C CA . TRP A 1 95 ? -0.249 5.544 2.082 1.00 98.62 95 TRP A CA 1
ATOM 684 C C . TRP A 1 95 ? 0.678 6.666 1.613 1.00 98.62 95 TRP A C 1
ATOM 686 O O . TRP A 1 95 ? 1.892 6.483 1.610 1.00 98.62 95 TRP A O 1
ATOM 696 N N . GLN A 1 96 ? 0.137 7.849 1.311 1.00 98.56 96 GLN A N 1
ATOM 697 C CA . GLN A 1 96 ? 0.923 8.998 0.844 1.00 98.56 96 GLN A CA 1
ATOM 698 C C . GLN A 1 96 ? 2.010 9.418 1.841 1.00 98.56 96 GLN A C 1
ATOM 700 O O . GLN A 1 96 ? 3.120 9.757 1.440 1.00 98.56 96 GLN A O 1
ATOM 705 N N . GLN A 1 97 ? 1.719 9.350 3.142 1.00 98.62 97 GLN A N 1
ATOM 706 C CA . GLN A 1 97 ? 2.682 9.703 4.189 1.00 98.62 97 GLN A CA 1
ATOM 707 C C . GLN A 1 97 ? 3.839 8.703 4.304 1.00 98.62 97 GLN A C 1
ATOM 709 O O . GLN A 1 97 ? 4.928 9.078 4.731 1.00 98.62 97 GLN A O 1
ATOM 714 N N . ARG A 1 98 ? 3.615 7.431 3.953 1.00 98.50 98 ARG A N 1
ATOM 715 C CA . ARG A 1 98 ? 4.592 6.346 4.149 1.00 98.50 98 ARG A CA 1
ATOM 716 C C . ARG A 1 98 ? 5.280 5.879 2.873 1.00 98.50 98 ARG A C 1
ATOM 718 O O . ARG A 1 98 ? 6.354 5.290 2.966 1.00 98.50 98 ARG A O 1
ATOM 725 N N . LYS A 1 99 ? 4.690 6.147 1.702 1.00 98.12 99 LYS A N 1
ATOM 726 C CA . LYS A 1 99 ? 5.087 5.551 0.418 1.00 98.12 99 LYS A CA 1
ATOM 727 C C . LYS A 1 99 ? 6.587 5.644 0.168 1.00 98.12 99 LYS A C 1
ATOM 729 O O . LYS A 1 99 ? 7.203 4.632 -0.135 1.00 98.12 99 LYS A O 1
ATOM 734 N N . GLN A 1 100 ? 7.167 6.832 0.332 1.00 98.31 100 GLN A N 1
ATOM 735 C CA . GLN A 1 100 ? 8.592 7.043 0.066 1.00 98.31 100 GLN A CA 1
ATOM 736 C C . GLN A 1 100 ? 9.479 6.161 0.951 1.00 98.31 100 GLN A C 1
ATOM 738 O O . GLN A 1 100 ? 10.292 5.398 0.440 1.00 98.31 100 GLN A O 1
ATOM 743 N N . ALA A 1 101 ? 9.262 6.183 2.269 1.00 98.44 101 ALA A N 1
ATOM 744 C CA . ALA A 1 101 ? 10.063 5.402 3.209 1.00 98.44 101 ALA A CA 1
ATOM 745 C C . ALA A 1 101 ? 9.953 3.886 2.956 1.00 98.44 101 ALA A C 1
ATOM 747 O O . ALA A 1 101 ? 10.953 3.166 3.015 1.00 98.44 101 ALA A O 1
ATOM 748 N N . GLU A 1 102 ? 8.754 3.397 2.631 1.00 98.50 102 GLU A N 1
ATOM 749 C CA . GLU A 1 102 ? 8.536 1.979 2.329 1.00 98.50 102 GLU A CA 1
ATOM 750 C C . GLU A 1 102 ? 9.128 1.566 0.978 1.00 98.50 102 GLU A C 1
ATOM 752 O O . GLU A 1 102 ? 9.742 0.504 0.877 1.00 98.50 102 GLU A O 1
ATOM 757 N N . HIS A 1 103 ? 9.026 2.413 -0.050 1.00 98.50 103 HIS A N 1
ATOM 758 C CA . HIS A 1 103 ? 9.635 2.155 -1.359 1.00 98.50 103 HIS A CA 1
ATOM 759 C C . HIS A 1 103 ? 11.156 2.149 -1.281 1.00 98.50 103 HIS A C 1
ATOM 761 O O . HIS A 1 103 ? 11.797 1.294 -1.887 1.00 98.50 103 HIS A O 1
ATOM 767 N N . GLU A 1 104 ? 11.749 3.044 -0.495 1.00 98.25 104 GLU A N 1
ATOM 768 C CA . GLU A 1 104 ? 13.185 3.020 -0.231 1.00 98.25 104 GLU A CA 1
ATOM 769 C C . GLU A 1 104 ? 13.608 1.742 0.501 1.00 98.25 104 GLU A C 1
ATOM 771 O O . GLU A 1 104 ? 14.626 1.135 0.155 1.00 98.25 104 GLU A O 1
ATOM 776 N N . ARG A 1 105 ? 12.836 1.307 1.508 1.00 98.06 105 ARG A N 1
ATOM 777 C CA . ARG A 1 105 ? 13.100 0.058 2.235 1.00 98.06 105 ARG A CA 1
ATOM 778 C C . ARG A 1 105 ? 13.065 -1.146 1.292 1.00 98.06 105 ARG A C 1
ATOM 780 O O . ARG A 1 105 ? 14.037 -1.902 1.254 1.00 98.06 105 ARG A O 1
ATOM 787 N N . LEU A 1 106 ? 12.000 -1.280 0.505 1.00 97.81 106 LEU A N 1
ATOM 788 C CA . LEU A 1 106 ? 11.834 -2.361 -0.469 1.00 97.81 106 LEU A CA 1
ATOM 789 C C . LEU A 1 106 ? 12.877 -2.294 -1.589 1.00 97.81 106 LEU A C 1
ATOM 791 O O . LEU A 1 106 ? 13.413 -3.322 -1.989 1.00 97.81 106 LEU A O 1
ATOM 795 N N . GLY A 1 107 ? 13.253 -1.097 -2.041 1.00 97.00 107 GLY A N 1
ATOM 796 C CA . GLY A 1 107 ? 14.322 -0.912 -3.020 1.00 97.00 107 GLY A CA 1
ATOM 797 C C . GLY A 1 107 ? 15.683 -1.389 -2.511 1.00 97.00 107 GLY A C 1
ATOM 798 O O . GLY A 1 107 ? 16.413 -2.062 -3.242 1.00 97.00 107 GLY A O 1
ATOM 799 N N . ARG A 1 108 ? 16.016 -1.115 -1.241 1.00 96.81 108 ARG A N 1
ATOM 800 C CA . ARG A 1 108 ? 17.227 -1.664 -0.602 1.00 96.81 108 ARG A CA 1
ATOM 801 C C . ARG A 1 108 ? 17.164 -3.184 -0.475 1.00 96.81 108 ARG A C 1
ATOM 803 O O . ARG A 1 108 ? 18.171 -3.852 -0.693 1.00 96.81 108 ARG A O 1
ATOM 810 N N . GLU A 1 109 ? 16.006 -3.736 -0.125 1.00 95.62 109 GLU A N 1
ATOM 811 C CA . GLU A 1 109 ? 15.792 -5.188 -0.072 1.00 95.62 109 GLU A CA 1
ATOM 812 C C . GLU A 1 109 ? 15.990 -5.833 -1.447 1.00 95.62 109 GLU A C 1
ATOM 814 O O . GLU A 1 109 ? 16.819 -6.730 -1.576 1.00 95.62 109 GLU A O 1
ATOM 819 N N . ALA A 1 110 ? 15.349 -5.303 -2.489 1.00 92.62 110 ALA A N 1
ATOM 820 C CA . ALA A 1 110 ? 15.492 -5.778 -3.862 1.00 92.62 110 ALA A CA 1
ATOM 821 C C . ALA A 1 110 ? 16.942 -5.689 -4.368 1.00 92.62 110 ALA A C 1
ATOM 823 O O . ALA A 1 110 ? 17.424 -6.597 -5.047 1.00 92.62 110 ALA A O 1
ATOM 824 N N . ALA A 1 111 ? 17.667 -4.623 -4.015 1.00 91.62 111 ALA A N 1
ATOM 825 C CA . ALA A 1 111 ? 19.079 -4.479 -4.357 1.00 91.62 111 ALA A CA 1
ATOM 826 C C . ALA A 1 111 ? 19.956 -5.551 -3.690 1.00 91.62 111 ALA A C 1
ATOM 828 O O . ALA A 1 111 ? 20.847 -6.087 -4.344 1.00 91.62 111 ALA A O 1
ATOM 829 N N . ARG A 1 112 ? 19.686 -5.896 -2.422 1.00 91.62 112 ARG A N 1
ATOM 830 C CA . ARG A 1 112 ? 20.398 -6.967 -1.701 1.00 91.62 112 ARG A CA 1
ATOM 831 C C . ARG A 1 112 ? 20.094 -8.356 -2.255 1.00 91.62 112 ARG A C 1
ATOM 833 O O . ARG A 1 112 ? 20.975 -9.207 -2.262 1.00 91.62 112 ARG A O 1
ATOM 840 N N . SER A 1 113 ? 18.865 -8.585 -2.707 1.00 89.12 113 SER A N 1
ATOM 841 C CA . SER A 1 113 ? 18.437 -9.872 -3.265 1.00 89.12 113 SER A CA 1
ATOM 842 C C . SER A 1 113 ? 18.858 -10.077 -4.722 1.00 89.12 113 SER A C 1
ATOM 844 O O . SER A 1 113 ? 18.760 -11.192 -5.232 1.00 89.12 113 SER A O 1
ATOM 846 N N . ARG A 1 114 ? 19.314 -9.026 -5.415 1.00 85.50 114 ARG A N 1
ATOM 847 C CA . ARG A 1 114 ? 19.746 -9.128 -6.809 1.00 85.50 114 ARG A CA 1
ATOM 848 C C . ARG A 1 114 ? 21.059 -9.919 -6.890 1.00 85.50 114 ARG A C 1
ATOM 850 O O . ARG A 1 114 ? 22.047 -9.494 -6.291 1.00 85.50 114 ARG A O 1
ATOM 857 N N . PRO A 1 115 ? 21.116 -11.021 -7.661 1.00 80.88 115 PRO A N 1
ATOM 858 C CA . PRO A 1 115 ? 22.364 -11.747 -7.844 1.00 80.88 115 PRO A CA 1
ATOM 859 C C . PRO A 1 115 ? 23.411 -10.850 -8.530 1.00 80.88 115 PRO A C 1
ATOM 861 O O . PRO A 1 115 ? 23.040 -9.992 -9.345 1.00 80.88 115 PRO A O 1
ATOM 864 N N . PRO A 1 116 ? 24.714 -11.034 -8.237 1.00 77.50 116 PRO A N 1
ATOM 865 C CA . PRO A 1 116 ? 25.776 -10.319 -8.929 1.00 77.50 116 PRO A CA 1
ATOM 866 C C . PRO A 1 116 ? 25.629 -10.496 -10.438 1.00 77.50 116 PRO A C 1
ATOM 868 O O . PRO A 1 116 ? 25.383 -11.600 -10.926 1.00 77.50 116 PRO A O 1
ATOM 871 N N . ARG A 1 117 ? 25.789 -9.407 -11.191 1.00 72.75 117 ARG A N 1
ATOM 872 C CA . ARG A 1 117 ? 25.835 -9.507 -12.649 1.00 72.75 117 ARG A CA 1
ATOM 873 C C . ARG A 1 117 ? 27.124 -10.237 -13.043 1.00 72.75 117 ARG A C 1
ATOM 875 O O . ARG A 1 117 ? 28.196 -9.769 -12.653 1.00 72.75 117 ARG A O 1
ATOM 882 N N . PRO A 1 118 ? 27.053 -11.334 -13.818 1.00 80.31 118 PRO A N 1
ATOM 883 C CA . PRO A 1 118 ? 28.252 -11.987 -14.328 1.00 80.31 118 PRO A CA 1
ATOM 884 C C . PRO A 1 118 ? 29.128 -10.977 -15.083 1.00 80.31 118 PRO A C 1
ATOM 886 O O . PRO A 1 118 ? 28.632 -10.254 -15.945 1.00 80.31 118 PRO A O 1
ATOM 889 N N . GLY A 1 119 ? 30.416 -10.903 -14.738 1.00 74.62 119 GLY A N 1
ATOM 890 C CA . GLY A 1 119 ? 31.386 -10.016 -15.395 1.00 74.62 119 GLY A CA 1
ATOM 891 C C . GLY A 1 119 ? 31.489 -8.585 -14.847 1.00 74.62 119 GLY A C 1
ATOM 892 O O . GLY A 1 119 ? 32.275 -7.809 -15.382 1.00 74.62 119 GLY A O 1
ATOM 893 N N . LEU A 1 120 ? 30.757 -8.223 -13.786 1.00 72.44 120 LEU A N 1
ATOM 894 C CA . LEU A 1 120 ? 30.953 -6.959 -13.061 1.00 72.44 120 LEU A CA 1
ATOM 895 C C . LEU A 1 120 ? 31.599 -7.220 -11.687 1.00 72.44 120 LEU A C 1
ATOM 897 O O . LEU A 1 120 ? 31.216 -8.184 -11.019 1.00 72.44 120 LEU A O 1
ATOM 901 N N . PRO A 1 121 ? 32.564 -6.388 -11.245 1.00 68.06 121 PRO A N 1
ATOM 902 C CA . PRO A 1 121 ? 33.169 -6.535 -9.925 1.00 68.06 121 PRO A CA 1
ATOM 903 C C . PRO A 1 121 ? 32.103 -6.403 -8.831 1.00 68.06 121 PRO A C 1
ATOM 905 O O . PRO A 1 121 ? 31.212 -5.557 -8.919 1.00 68.06 121 PRO A O 1
ATOM 908 N N . ASN A 1 122 ? 32.187 -7.260 -7.810 1.00 64.00 122 ASN A N 1
ATOM 909 C CA . ASN A 1 122 ? 31.270 -7.242 -6.674 1.00 64.00 122 ASN A CA 1
ATOM 910 C C . ASN A 1 122 ? 31.560 -6.010 -5.792 1.00 64.00 122 ASN A C 1
ATOM 912 O O . ASN A 1 122 ? 32.612 -5.981 -5.152 1.00 64.00 122 ASN A O 1
ATOM 916 N N . PRO A 1 123 ? 30.650 -5.022 -5.696 1.00 64.38 123 PRO A N 1
ATOM 917 C CA . PRO A 1 123 ? 30.881 -3.816 -4.899 1.00 64.38 123 PRO A CA 1
ATOM 918 C C . PRO A 1 123 ? 30.883 -4.074 -3.383 1.00 64.38 123 PRO A C 1
ATOM 920 O O . PRO A 1 123 ? 31.268 -3.192 -2.626 1.00 64.38 123 PRO A O 1
ATOM 923 N N . ALA A 1 124 ? 30.463 -5.260 -2.928 1.00 65.44 124 ALA A N 1
ATOM 924 C CA . ALA A 1 124 ? 30.486 -5.661 -1.520 1.00 65.44 124 ALA A CA 1
ATOM 925 C C . ALA A 1 124 ? 31.775 -6.403 -1.104 1.00 65.44 124 ALA A C 1
ATOM 927 O O . ALA A 1 124 ? 31.856 -6.890 0.019 1.00 65.44 124 ALA A O 1
ATOM 928 N N . ALA A 1 125 ? 32.754 -6.544 -2.004 1.00 62.00 125 ALA A N 1
ATOM 929 C CA . ALA A 1 125 ? 34.011 -7.259 -1.758 1.00 62.00 125 ALA A CA 1
ATOM 930 C C . ALA A 1 125 ? 35.212 -6.322 -1.504 1.00 62.00 125 ALA A C 1
ATOM 932 O O . ALA A 1 125 ? 36.354 -6.730 -1.712 1.00 62.00 125 ALA A O 1
ATOM 933 N N . SER A 1 126 ? 34.964 -5.066 -1.118 1.00 56.25 126 SER A N 1
ATOM 934 C CA . SER A 1 126 ? 35.985 -4.043 -0.836 1.00 56.25 126 SER A CA 1
ATOM 935 C C . SER A 1 126 ? 35.951 -3.596 0.616 1.00 56.25 126 SER A C 1
ATOM 937 O O . SER A 1 126 ? 34.830 -3.477 1.157 1.00 56.25 126 SER A O 1
#

Mean predicted aligned error: 14.65 Å

Nearest PDB structures (foldseek):
  6uxv-assembly1_A  TM=2.199E-01  e=5.613E+00  Saccharomyces cerevisiae S288C

Secondary structure (DSSP, 8-state):
--------------------------------------HHHHHHHHHHHHHHHHHHHHHHHT-GGGS-HHHHHHHHHHHHHHHHTT-HHHHHHHHHHHHHHHHHHHHHHHHHHSPPPTTS--TT--

Sequence (126 aa):
MEIAGEARVTAGIARLAGAVLAISIGTACATPERPEVSAAEAAEIAALEQAFWYCDYAATTEGVLATPMAACQHATNELKARKFGGSFRAMTAWWQQRKQAEHERLGREAARSRPPRPGLPNPAAS